Protein AF-A0A9D2P7U9-F1 (afdb_monomer_lite)

Structure (mmCIF, N/CA/C/O backbone):
data_AF-A0A9D2P7U9-F1
#
_entry.id   AF-A0A9D2P7U9-F1
#
loop_
_atom_site.group_PDB
_atom_site.id
_atom_site.type_symbol
_atom_site.label_atom_id
_atom_site.label_alt_id
_atom_site.label_comp_id
_atom_site.label_asym_id
_atom_site.label_entity_id
_atom_site.label_seq_id
_atom_site.pdbx_PDB_ins_code
_atom_site.Cartn_x
_atom_site.Cartn_y
_atom_site.Cartn_z
_atom_site.occupancy
_atom_site.B_iso_or_equiv
_atom_site.auth_seq_id
_atom_site.auth_comp_id
_atom_site.auth_asym_id
_atom_site.auth_atom_id
_atom_site.pdbx_PDB_model_num
ATOM 1 N N . MET A 1 1 ? -10.294 -8.809 7.331 1.00 88.00 1 MET A N 1
ATOM 2 C CA . MET A 1 1 ? -9.643 -7.502 7.587 1.00 88.00 1 MET A CA 1
ATOM 3 C C . MET A 1 1 ? -9.078 -7.532 9.000 1.00 88.00 1 MET A C 1
ATOM 5 O O . MET A 1 1 ? -9.588 -8.306 9.801 1.00 88.00 1 MET A O 1
ATOM 9 N N . LYS A 1 2 ? -8.002 -6.793 9.278 1.00 95.12 2 LYS A N 1
ATOM 10 C CA . LYS A 1 2 ? -7.269 -6.833 10.558 1.00 95.12 2 LYS A CA 1
ATOM 11 C C . LYS A 1 2 ? -7.435 -5.497 11.289 1.00 95.12 2 LYS A C 1
ATOM 13 O O . LYS A 1 2 ? -7.602 -4.475 10.631 1.00 95.12 2 LYS A O 1
ATOM 18 N N . ASP A 1 3 ? -7.435 -5.517 12.621 1.00 96.31 3 ASP A N 1
ATOM 19 C CA . ASP A 1 3 ? -7.558 -4.310 13.452 1.00 96.31 3 ASP A CA 1
ATOM 20 C C . ASP A 1 3 ? -6.439 -3.306 13.148 1.00 96.31 3 ASP A C 1
ATOM 22 O O . ASP A 1 3 ? -5.279 -3.693 12.986 1.00 96.31 3 ASP A O 1
ATOM 26 N N . VAL A 1 4 ? -6.794 -2.020 13.054 1.00 96.88 4 VAL A N 1
ATOM 27 C CA . VAL A 1 4 ? -5.862 -0.940 12.696 1.00 96.88 4 VAL A CA 1
ATOM 28 C C . VAL A 1 4 ? -4.706 -0.841 13.692 1.00 96.88 4 VAL A C 1
ATOM 30 O O . VAL A 1 4 ? -3.566 -0.627 13.285 1.00 96.88 4 VAL A O 1
ATOM 33 N N . ARG A 1 5 ? -4.953 -1.075 14.985 1.00 96.31 5 ARG A N 1
ATOM 34 C CA . ARG A 1 5 ? -3.910 -1.039 16.022 1.00 96.31 5 ARG A CA 1
ATOM 35 C C . ARG A 1 5 ? -2.913 -2.176 15.841 1.00 96.31 5 ARG A C 1
ATOM 37 O O . ARG A 1 5 ? -1.713 -1.958 15.964 1.00 96.31 5 ARG A O 1
ATOM 44 N N . ILE A 1 6 ? -3.404 -3.370 15.498 1.00 97.81 6 ILE A N 1
ATOM 45 C CA . ILE A 1 6 ? -2.544 -4.527 15.218 1.00 97.81 6 ILE A CA 1
ATOM 46 C C . ILE A 1 6 ? -1.725 -4.264 13.953 1.00 97.81 6 ILE A C 1
ATOM 48 O O . ILE A 1 6 ? -0.527 -4.523 13.951 1.00 97.81 6 ILE A O 1
ATOM 52 N N . TRP A 1 7 ? -2.331 -3.699 12.902 1.00 97.94 7 TRP A N 1
ATOM 53 C CA . TRP A 1 7 ? -1.586 -3.295 11.709 1.00 97.94 7 TRP A CA 1
ATOM 54 C C . TRP A 1 7 ? -0.445 -2.327 12.032 1.00 97.94 7 TRP A C 1
ATOM 56 O O . TRP A 1 7 ? 0.683 -2.568 11.612 1.00 97.94 7 TRP A O 1
ATOM 66 N N . LYS A 1 8 ? -0.729 -1.254 12.779 1.00 97.50 8 LYS A N 1
ATOM 67 C CA . LYS A 1 8 ? 0.273 -0.246 13.156 1.00 97.50 8 LYS A CA 1
ATOM 68 C C . LYS A 1 8 ? 1.411 -0.857 13.977 1.00 97.50 8 LYS A C 1
ATOM 70 O O . LYS A 1 8 ? 2.570 -0.583 13.683 1.00 97.50 8 LYS A O 1
ATOM 75 N N . GLN A 1 9 ? 1.088 -1.723 14.939 1.00 98.25 9 GLN A N 1
ATOM 76 C CA . GLN A 1 9 ? 2.088 -2.427 15.745 1.00 98.25 9 GLN A CA 1
ATOM 77 C C . GLN A 1 9 ? 2.972 -3.338 14.883 1.00 98.25 9 GLN A C 1
ATOM 79 O O . GLN A 1 9 ? 4.189 -3.231 14.922 1.00 98.25 9 GLN A O 1
ATOM 84 N N . GLU A 1 10 ? 2.377 -4.186 14.042 1.00 98.44 10 GLU A N 1
ATOM 85 C CA . GLU A 1 10 ? 3.131 -5.101 13.177 1.00 98.44 10 GLU A CA 1
ATOM 86 C C . GLU A 1 10 ? 4.008 -4.375 12.142 1.00 98.44 10 GLU A C 1
ATOM 88 O O . GLU A 1 10 ? 5.078 -4.869 11.785 1.00 98.44 10 GLU A O 1
ATOM 93 N N . LEU A 1 11 ? 3.559 -3.222 11.633 1.00 98.25 11 LEU A N 1
ATOM 94 C CA . LEU A 1 11 ? 4.360 -2.372 10.749 1.00 98.25 11 LEU A CA 1
ATOM 95 C C . LEU A 1 11 ? 5.558 -1.769 11.494 1.00 98.25 11 LEU A C 1
ATOM 97 O O . LEU A 1 11 ? 6.661 -1.782 10.953 1.00 98.25 11 LEU A O 1
ATOM 101 N N . ALA A 1 12 ? 5.356 -1.288 12.724 1.00 97.94 12 ALA A N 1
ATOM 102 C CA . ALA A 1 12 ? 6.424 -0.749 13.566 1.00 97.94 12 ALA A CA 1
ATOM 103 C C . ALA A 1 12 ? 7.444 -1.824 13.981 1.00 97.94 12 ALA A C 1
ATOM 105 O O . ALA A 1 12 ? 8.645 -1.570 13.969 1.00 97.94 12 ALA A O 1
ATOM 106 N N . ASP A 1 13 ? 6.972 -3.037 14.271 1.00 98.19 13 ASP A N 1
ATOM 107 C CA . ASP A 1 13 ? 7.804 -4.177 14.675 1.00 98.19 13 ASP A CA 1
ATOM 108 C C . ASP A 1 13 ? 8.509 -4.865 13.490 1.00 98.19 13 ASP A C 1
ATOM 110 O O . ASP A 1 13 ? 9.231 -5.845 13.673 1.00 98.19 13 ASP A O 1
ATOM 114 N N . GLY A 1 14 ? 8.289 -4.397 12.255 1.00 98.00 14 GLY A N 1
ATOM 115 C CA . GLY A 1 14 ? 8.922 -4.959 11.061 1.00 98.00 14 GLY A CA 1
ATOM 116 C C . GLY A 1 14 ? 8.400 -6.343 10.657 1.00 98.00 14 GLY A C 1
ATOM 117 O O . GLY A 1 14 ? 9.018 -7.015 9.832 1.00 98.00 14 GLY A O 1
ATOM 118 N N . VAL A 1 15 ? 7.240 -6.774 11.165 1.00 98.50 15 VAL A N 1
ATOM 119 C CA . VAL A 1 15 ? 6.634 -8.090 10.865 1.00 98.50 15 VAL A CA 1
ATOM 120 C C . VAL A 1 15 ? 6.431 -8.291 9.358 1.00 98.50 15 VAL A C 1
ATOM 122 O O . VAL A 1 15 ? 6.533 -9.407 8.847 1.00 98.50 15 VAL A O 1
ATOM 125 N N . HIS A 1 16 ? 6.181 -7.203 8.625 1.00 98.00 16 HIS A N 1
ATOM 126 C CA . HIS A 1 16 ? 5.944 -7.216 7.177 1.00 98.00 16 HIS A CA 1
ATOM 127 C C . HIS A 1 16 ? 7.184 -6.900 6.333 1.00 98.00 16 HIS A C 1
ATOM 129 O O . HIS A 1 16 ? 7.056 -6.786 5.113 1.00 98.00 16 HIS A O 1
ATOM 135 N N . ALA A 1 17 ? 8.374 -6.788 6.935 1.00 98.38 17 ALA A N 1
ATOM 136 C CA . ALA A 1 17 ? 9.595 -6.365 6.245 1.00 98.38 17 ALA A CA 1
ATOM 137 C C . ALA A 1 17 ? 9.903 -7.220 5.007 1.00 98.38 17 ALA A C 1
ATOM 139 O O . ALA A 1 17 ? 10.125 -6.683 3.930 1.00 98.38 17 ALA A O 1
ATOM 140 N N . ALA A 1 18 ? 9.809 -8.552 5.095 1.00 98.38 18 ALA A N 1
ATOM 141 C CA . ALA A 1 18 ? 10.059 -9.428 3.943 1.00 98.38 18 ALA A CA 1
ATOM 142 C C . ALA A 1 18 ? 9.083 -9.183 2.773 1.00 98.38 18 ALA A C 1
ATOM 144 O O . ALA A 1 18 ? 9.466 -9.231 1.604 1.00 98.38 18 ALA A O 1
ATOM 145 N N . ARG A 1 19 ? 7.813 -8.886 3.076 1.00 97.25 19 ARG A N 1
ATOM 146 C CA . ARG A 1 19 ? 6.801 -8.599 2.053 1.00 97.25 19 ARG A CA 1
ATOM 147 C C . ARG A 1 19 ? 7.023 -7.228 1.422 1.00 97.25 19 ARG A C 1
ATOM 149 O O . ARG A 1 19 ? 6.906 -7.103 0.208 1.00 97.25 19 ARG A O 1
ATOM 156 N N . LEU A 1 20 ? 7.352 -6.221 2.228 1.00 97.50 20 LEU A N 1
ATOM 157 C CA . LEU A 1 20 ? 7.696 -4.888 1.737 1.00 97.50 20 LEU A CA 1
ATOM 158 C C . LEU A 1 20 ? 8.971 -4.935 0.882 1.00 97.50 20 LEU A C 1
ATOM 160 O O . LEU A 1 20 ? 8.969 -4.416 -0.227 1.00 97.50 20 LEU A O 1
ATOM 164 N N . ALA A 1 21 ? 10.004 -5.651 1.320 1.00 97.38 21 ALA A N 1
ATOM 165 C CA . ALA A 1 21 ? 11.233 -5.869 0.556 1.00 97.38 21 ALA A CA 1
ATOM 166 C C . ALA A 1 21 ? 10.947 -6.457 -0.831 1.00 97.38 21 ALA A C 1
ATOM 168 O O . ALA A 1 21 ? 11.442 -5.957 -1.840 1.00 97.38 21 ALA A O 1
ATOM 169 N N . SER A 1 22 ? 10.069 -7.464 -0.897 1.00 95.75 22 SER A N 1
ATOM 170 C CA . SER A 1 22 ? 9.636 -8.053 -2.166 1.00 95.75 22 SER A CA 1
ATOM 171 C C . SER A 1 22 ? 8.857 -7.081 -3.059 1.00 95.75 22 SER A C 1
ATOM 173 O O . SER A 1 22 ? 8.945 -7.209 -4.276 1.00 95.75 22 SER A O 1
ATOM 175 N N . LEU A 1 23 ? 8.069 -6.161 -2.494 1.00 94.25 23 LEU A N 1
ATOM 176 C CA . LEU A 1 23 ? 7.283 -5.189 -3.266 1.00 94.25 23 LEU A CA 1
ATOM 177 C C . LEU A 1 23 ? 8.142 -4.043 -3.807 1.00 94.25 23 LEU A C 1
ATOM 179 O O . LEU A 1 23 ? 7.892 -3.560 -4.908 1.00 94.25 23 LEU A O 1
ATOM 183 N N . TYR A 1 24 ? 9.138 -3.608 -3.036 1.00 94.62 24 TYR A N 1
ATOM 184 C CA . TYR A 1 24 ? 9.944 -2.425 -3.347 1.00 94.62 24 TYR A CA 1
ATOM 185 C C . TYR A 1 24 ? 11.355 -2.750 -3.842 1.00 94.62 24 TYR A C 1
ATOM 187 O O . TYR A 1 24 ? 12.125 -1.827 -4.109 1.00 94.62 24 TYR A O 1
ATOM 195 N N . CYS A 1 25 ? 11.674 -4.035 -4.019 1.00 94.12 25 CYS A N 1
ATOM 196 C CA . CYS A 1 25 ? 12.961 -4.524 -4.515 1.00 94.12 25 CYS A CA 1
ATOM 197 C C . CYS A 1 25 ? 14.154 -4.000 -3.695 1.00 94.12 25 CYS A C 1
ATOM 199 O O . CYS A 1 25 ? 15.159 -3.568 -4.259 1.00 94.12 25 CYS A O 1
ATOM 201 N N . CYS A 1 26 ? 14.034 -4.027 -2.368 1.00 95.38 26 CYS A N 1
ATOM 202 C CA . CYS A 1 26 ? 15.076 -3.616 -1.423 1.00 95.38 26 CYS A CA 1
ATOM 203 C C . CYS A 1 26 ? 15.350 -4.710 -0.382 1.00 95.38 26 CYS A C 1
ATOM 205 O O . CYS A 1 26 ? 14.666 -5.735 -0.356 1.00 95.38 26 CYS A O 1
ATOM 207 N N . ALA A 1 27 ? 16.364 -4.515 0.463 1.00 97.69 27 ALA A N 1
ATOM 208 C CA . ALA A 1 27 ? 16.620 -5.420 1.575 1.00 97.69 27 ALA A CA 1
ATOM 209 C C . ALA A 1 27 ? 15.565 -5.221 2.690 1.00 97.69 27 ALA A C 1
ATOM 211 O O . ALA A 1 27 ? 15.061 -4.107 2.852 1.00 97.69 27 ALA A O 1
ATOM 212 N N . PRO A 1 28 ? 15.194 -6.262 3.464 1.00 97.94 28 PRO A N 1
ATOM 213 C CA . PRO A 1 28 ? 14.230 -6.139 4.565 1.00 97.94 28 PRO A CA 1
ATOM 214 C C . PRO A 1 28 ? 14.543 -5.019 5.567 1.00 97.94 28 PRO A C 1
ATOM 216 O O . PRO A 1 28 ? 13.628 -4.329 6.016 1.00 97.94 28 PRO A O 1
ATOM 219 N N . GLU A 1 29 ? 15.817 -4.800 5.880 1.00 97.25 29 GLU A N 1
ATOM 220 C CA . GLU A 1 29 ? 16.311 -3.734 6.758 1.00 97.25 29 GLU A CA 1
ATOM 221 C C . GLU A 1 29 ? 16.036 -2.316 6.229 1.00 97.25 29 GLU A C 1
ATOM 223 O O . GLU A 1 29 ? 15.907 -1.382 7.018 1.00 97.25 29 GLU A O 1
ATOM 228 N N . ASP A 1 30 ? 15.847 -2.163 4.917 1.00 97.44 30 ASP A N 1
ATOM 229 C CA . ASP A 1 30 ? 15.594 -0.878 4.262 1.00 97.44 30 ASP A CA 1
ATOM 230 C C . ASP A 1 30 ? 14.095 -0.549 4.151 1.00 97.44 30 ASP A C 1
ATOM 232 O O . ASP A 1 30 ? 13.724 0.443 3.526 1.00 97.44 30 ASP A O 1
ATOM 236 N N . THR A 1 31 ? 13.206 -1.371 4.724 1.00 97.94 31 THR A N 1
ATOM 237 C CA . THR A 1 31 ? 11.745 -1.252 4.520 1.00 97.94 31 THR A CA 1
ATOM 238 C C . THR A 1 31 ? 11.031 -0.295 5.473 1.00 97.94 31 THR A C 1
ATOM 240 O O . THR A 1 31 ? 9.820 -0.082 5.346 1.00 97.94 31 THR A O 1
ATOM 243 N N . ALA A 1 32 ? 11.755 0.316 6.415 1.00 98.12 32 ALA A N 1
ATOM 244 C CA . ALA A 1 32 ? 11.181 1.250 7.384 1.00 98.12 32 ALA A CA 1
ATOM 245 C C . ALA A 1 32 ? 10.441 2.445 6.733 1.00 98.12 32 ALA A C 1
ATOM 247 O O . ALA A 1 32 ? 9.321 2.742 7.162 1.00 98.12 32 ALA A O 1
ATOM 248 N N . PRO A 1 33 ? 10.962 3.100 5.671 1.00 97.38 33 PRO A N 1
ATOM 249 C CA . PRO A 1 33 ? 10.237 4.174 4.986 1.00 97.38 33 PRO A CA 1
ATOM 250 C C . PRO A 1 33 ? 8.916 3.702 4.373 1.00 97.38 33 PRO A C 1
ATOM 252 O O . PRO A 1 33 ? 7.919 4.420 4.399 1.00 97.38 33 PRO A O 1
ATOM 255 N N . GLN A 1 34 ? 8.879 2.484 3.835 1.00 97.56 34 GLN A N 1
ATOM 256 C CA . GLN A 1 34 ? 7.680 1.907 3.244 1.00 97.56 34 GLN A CA 1
ATOM 257 C C . GLN A 1 34 ? 6.667 1.589 4.336 1.00 97.56 34 GLN A C 1
ATOM 259 O O . GLN A 1 34 ? 5.527 2.023 4.224 1.00 97.56 34 GLN A O 1
ATOM 264 N N . ALA A 1 35 ? 7.077 0.934 5.426 1.00 98.38 35 ALA A N 1
ATOM 265 C CA . ALA A 1 35 ? 6.199 0.671 6.565 1.00 98.38 35 ALA A CA 1
ATOM 266 C C . ALA A 1 35 ? 5.543 1.960 7.098 1.00 98.38 35 ALA A C 1
ATOM 268 O O . ALA A 1 35 ? 4.335 1.973 7.348 1.00 98.38 35 ALA A O 1
ATOM 269 N N . ALA A 1 36 ? 6.299 3.063 7.167 1.00 98.31 36 ALA A N 1
ATOM 270 C CA . ALA A 1 36 ? 5.781 4.372 7.562 1.00 98.31 36 ALA A CA 1
ATOM 271 C C . ALA A 1 36 ? 4.691 4.904 6.611 1.00 98.31 36 ALA A C 1
ATOM 273 O O . ALA A 1 36 ? 3.700 5.461 7.077 1.00 98.31 36 ALA A O 1
ATOM 274 N N . ARG A 1 37 ? 4.807 4.678 5.294 1.00 97.75 37 ARG A N 1
ATOM 275 C CA . ARG A 1 37 ? 3.768 5.059 4.315 1.00 97.75 37 ARG A CA 1
ATOM 276 C C . ARG A 1 37 ? 2.460 4.290 4.524 1.00 97.75 37 ARG A C 1
ATOM 278 O O . ARG A 1 37 ? 1.386 4.878 4.453 1.00 97.75 37 ARG A O 1
ATOM 285 N N . TYR A 1 38 ? 2.529 2.988 4.813 1.00 98.12 38 TYR A N 1
ATOM 286 C CA . TYR A 1 38 ? 1.328 2.193 5.116 1.00 98.12 38 TYR A CA 1
AT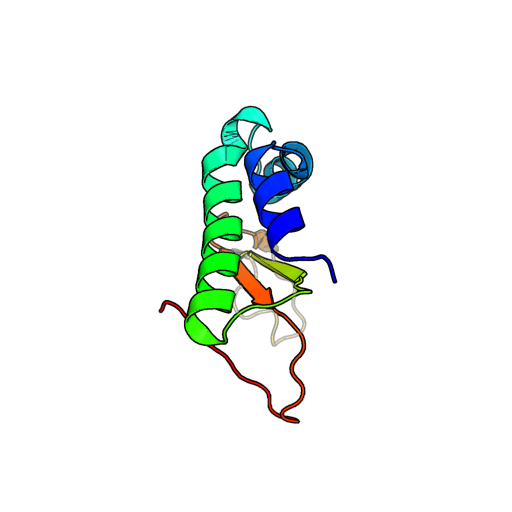OM 287 C C . TYR A 1 38 ? 0.707 2.578 6.464 1.00 98.12 38 TYR A C 1
ATOM 289 O O . TYR A 1 38 ? -0.518 2.596 6.585 1.00 98.12 38 TYR A O 1
ATOM 297 N N . ALA A 1 39 ? 1.529 2.910 7.465 1.00 98.25 39 ALA A N 1
ATOM 298 C CA . ALA A 1 39 ? 1.046 3.429 8.742 1.00 98.25 39 ALA A CA 1
ATOM 299 C C . ALA A 1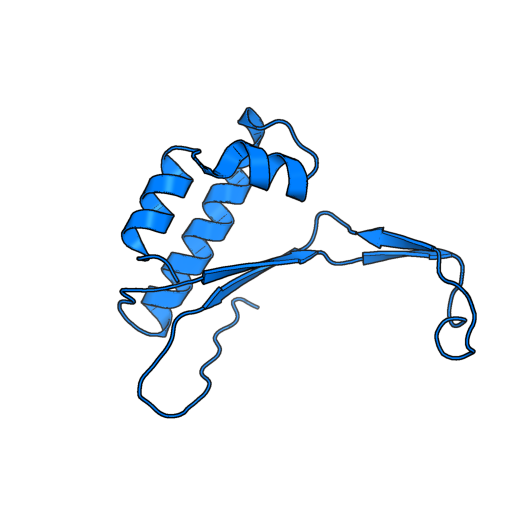 39 ? 0.329 4.777 8.561 1.00 98.25 39 ALA A C 1
ATOM 301 O O . ALA A 1 39 ? -0.789 4.932 9.048 1.00 98.25 39 ALA A O 1
ATOM 302 N N . ALA A 1 40 ? 0.901 5.687 7.766 1.00 97.75 40 ALA A N 1
ATOM 303 C CA . ALA A 1 40 ? 0.280 6.965 7.427 1.00 97.75 40 ALA A CA 1
ATOM 304 C C . ALA A 1 40 ? -1.069 6.788 6.707 1.00 97.75 40 ALA A C 1
ATOM 306 O O . ALA A 1 40 ? -2.029 7.478 7.033 1.00 97.75 40 ALA A O 1
ATOM 307 N N . ALA A 1 41 ? -1.200 5.806 5.806 1.00 97.94 41 ALA A N 1
ATOM 308 C CA . ALA A 1 41 ? -2.487 5.500 5.174 1.00 97.94 41 ALA A CA 1
ATOM 309 C C . ALA A 1 41 ? -3.558 5.052 6.194 1.00 97.94 41 ALA A C 1
ATOM 311 O O . ALA A 1 41 ? -4.733 5.399 6.059 1.00 97.94 41 ALA A O 1
ATOM 312 N N . LEU A 1 42 ? -3.170 4.300 7.232 1.00 98.19 42 LEU A N 1
ATOM 313 C CA . LEU A 1 42 ? -4.070 3.927 8.332 1.00 98.19 42 LEU A CA 1
ATOM 314 C C . LEU A 1 42 ? -4.432 5.134 9.208 1.00 98.19 42 LEU A C 1
ATOM 316 O O . LEU A 1 42 ? -5.584 5.250 9.622 1.00 98.19 42 LEU A O 1
ATOM 320 N N . ASP A 1 43 ? -3.479 6.031 9.469 1.00 97.31 43 ASP A N 1
ATOM 321 C CA . ASP A 1 43 ? -3.739 7.297 10.165 1.00 97.31 43 ASP A CA 1
ATOM 322 C C . ASP A 1 43 ? -4.723 8.168 9.375 1.00 97.31 43 ASP A C 1
ATOM 324 O O . ASP A 1 43 ? -5.684 8.683 9.945 1.00 97.31 43 ASP A O 1
ATOM 328 N N . GLY A 1 44 ? -4.545 8.269 8.055 1.00 97.31 44 GLY A N 1
ATOM 329 C CA . GLY A 1 44 ? -5.448 8.983 7.155 1.00 97.31 44 GLY A CA 1
ATOM 330 C C . GLY A 1 44 ? -6.866 8.404 7.149 1.00 97.31 44 GLY A C 1
ATOM 331 O O . GLY A 1 44 ? -7.836 9.163 7.203 1.00 97.31 44 GLY A O 1
ATOM 332 N N . LEU A 1 45 ? -7.006 7.071 7.160 1.00 97.69 45 LEU A N 1
ATOM 333 C CA . LEU A 1 45 ? -8.306 6.400 7.290 1.00 97.69 45 LEU A CA 1
ATOM 334 C C . LEU A 1 45 ? -9.021 6.826 8.581 1.00 97.69 45 LEU A C 1
ATOM 336 O O . LEU A 1 45 ? -10.193 7.210 8.540 1.00 97.69 45 LEU A O 1
ATOM 340 N N . GLU A 1 46 ? -8.326 6.771 9.719 1.00 96.62 46 GLU A N 1
ATOM 341 C CA . GLU A 1 46 ? -8.914 7.124 11.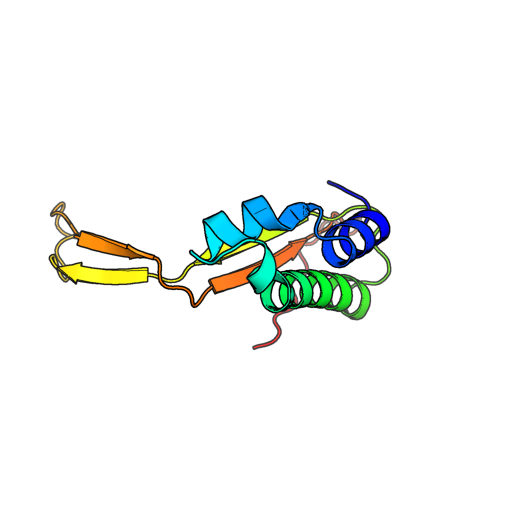013 1.00 96.62 46 GLU A CA 1
ATOM 342 C C . GLU A 1 46 ? -9.204 8.625 11.138 1.00 96.62 46 GLU A C 1
ATOM 344 O O . GLU A 1 46 ? -10.244 9.006 11.677 1.00 96.62 46 GLU A O 1
ATOM 349 N N . ALA A 1 47 ? -8.337 9.478 10.591 1.00 96.88 47 ALA A N 1
ATOM 350 C CA . ALA A 1 47 ? -8.526 10.924 10.583 1.00 96.88 47 ALA A CA 1
ATOM 351 C C . ALA A 1 47 ? -9.728 11.354 9.725 1.00 96.88 47 ALA A C 1
ATOM 353 O O . ALA A 1 47 ? -10.509 12.210 10.141 1.00 96.88 47 ALA A O 1
ATOM 354 N N . ALA A 1 48 ? -9.906 10.758 8.542 1.00 97.06 48 ALA A N 1
ATOM 355 C CA . ALA A 1 48 ? -10.975 11.130 7.615 1.00 97.06 48 ALA A CA 1
ATOM 356 C C . ALA A 1 48 ? -12.343 10.544 7.999 1.00 97.06 48 ALA A C 1
ATOM 358 O O . ALA A 1 48 ? -13.389 11.158 7.757 1.00 97.06 48 ALA A O 1
ATOM 359 N N . PHE A 1 49 ? -12.360 9.336 8.568 1.00 96.19 49 PHE A N 1
ATOM 360 C CA . PHE A 1 49 ? -13.591 8.557 8.722 1.00 96.19 49 PHE A CA 1
ATOM 361 C C . PHE A 1 49 ? -13.888 8.115 10.157 1.00 96.19 49 PHE A C 1
ATOM 363 O O . PHE A 1 49 ? -14.941 7.517 10.386 1.00 96.19 49 PHE A O 1
ATOM 370 N N . GLY A 1 50 ? -13.025 8.455 11.115 1.00 95.06 50 GLY A N 1
ATOM 371 C CA . GLY A 1 50 ? -13.125 8.039 12.509 1.00 95.06 50 GLY A CA 1
ATOM 372 C C . GLY A 1 50 ? -12.485 6.668 12.768 1.00 95.06 50 GLY A C 1
ATOM 373 O O . GLY A 1 50 ? -11.968 6.035 11.848 1.00 95.06 50 GLY A O 1
ATOM 374 N N . PRO A 1 51 ? -12.506 6.178 14.018 1.00 94.06 51 PRO A N 1
ATOM 375 C CA . PRO A 1 51 ? -11.854 4.922 14.394 1.00 94.06 51 PRO A CA 1
ATOM 376 C C . PRO A 1 51 ? -12.367 3.710 13.601 1.00 94.06 51 PRO A C 1
ATOM 378 O O . PRO A 1 51 ? -13.574 3.557 13.414 1.00 94.06 51 PRO A O 1
ATOM 381 N N . HIS A 1 52 ? -11.462 2.811 13.194 1.00 93.00 52 HIS A N 1
ATOM 382 C CA . HIS A 1 52 ? -11.805 1.572 12.483 1.00 93.00 52 HIS A CA 1
ATOM 383 C C . HIS A 1 52 ? -11.223 0.345 13.197 1.00 93.00 52 HIS A C 1
ATOM 385 O O . HIS A 1 52 ? -10.013 0.190 13.326 1.00 93.00 52 HIS A O 1
ATOM 391 N N . SER A 1 53 ? -12.081 -0.591 13.609 1.00 90.69 53 SER A N 1
ATOM 392 C CA . SER A 1 53 ? -11.652 -1.859 14.226 1.00 90.69 53 SER A CA 1
ATOM 393 C C . SER A 1 53 ? -11.201 -2.914 13.211 1.00 90.69 53 SER A C 1
ATOM 395 O O . SER A 1 53 ? -10.746 -3.989 13.595 1.00 90.69 53 SER A O 1
ATOM 397 N N . ALA A 1 54 ? -11.327 -2.636 11.911 1.00 95.19 54 ALA A N 1
ATOM 398 C CA . ALA A 1 54 ? -10.889 -3.525 10.848 1.00 95.19 54 ALA A CA 1
ATOM 399 C C . ALA A 1 54 ? -10.555 -2.740 9.573 1.00 95.19 54 ALA A C 1
ATOM 401 O O . ALA A 1 54 ? -11.400 -2.023 9.040 1.00 95.19 54 ALA A O 1
ATOM 402 N N . ALA A 1 55 ? -9.345 -2.940 9.056 1.00 97.62 55 ALA A N 1
ATOM 403 C CA . ALA A 1 55 ? -8.883 -2.399 7.787 1.00 97.62 55 ALA A CA 1
ATOM 404 C C . ALA A 1 55 ? -8.086 -3.439 6.978 1.00 97.62 55 ALA A C 1
ATOM 406 O O . ALA A 1 55 ? -7.594 -4.457 7.493 1.00 97.62 55 ALA A O 1
ATOM 407 N N . ALA A 1 56 ? -7.965 -3.185 5.683 1.00 98.00 56 ALA A N 1
ATOM 408 C CA . ALA A 1 56 ? -7.044 -3.844 4.773 1.00 98.00 56 ALA A CA 1
ATOM 409 C C . ALA A 1 56 ? -6.150 -2.797 4.103 1.00 98.00 56 ALA A C 1
ATOM 411 O O . ALA A 1 56 ? -6.598 -1.689 3.814 1.00 98.00 56 ALA A O 1
ATOM 412 N N . LEU A 1 57 ? -4.897 -3.177 3.873 1.00 97.88 57 LEU A N 1
ATOM 413 C CA . LEU A 1 57 ? -3.894 -2.378 3.183 1.00 97.88 57 LEU A CA 1
ATOM 414 C C . LEU A 1 57 ? -3.718 -2.892 1.754 1.00 97.88 57 LEU A C 1
ATOM 416 O O . LEU A 1 57 ? -3.660 -4.104 1.530 1.00 97.88 57 LEU A O 1
ATOM 420 N N . PHE A 1 58 ? -3.592 -1.969 0.811 1.00 96.94 58 PHE A N 1
ATOM 421 C CA . PHE A 1 58 ? -3.409 -2.241 -0.609 1.00 96.94 58 PHE A CA 1
ATOM 422 C C . PHE A 1 58 ? -2.264 -1.393 -1.152 1.00 96.94 58 PHE A C 1
ATOM 424 O O . PHE A 1 58 ? -2.050 -0.276 -0.687 1.00 96.94 58 PHE A O 1
ATOM 431 N N . SER A 1 59 ? -1.564 -1.915 -2.156 1.00 95.25 59 SER A N 1
ATOM 432 C CA . SER A 1 59 ? -0.650 -1.144 -2.997 1.00 95.25 59 SER A CA 1
ATOM 433 C C . SER A 1 59 ? -0.812 -1.570 -4.450 1.00 95.25 59 SER A C 1
ATOM 435 O O . SER A 1 59 ? -1.063 -2.746 -4.732 1.00 95.25 59 SER A O 1
ATOM 437 N N . ALA A 1 60 ? -0.703 -0.604 -5.354 1.00 95.56 60 ALA A N 1
ATOM 438 C CA . ALA A 1 60 ? -0.675 -0.813 -6.791 1.00 95.56 60 ALA A CA 1
ATOM 439 C C . ALA A 1 60 ? 0.455 0.037 -7.396 1.00 95.56 60 ALA A C 1
ATOM 441 O O . ALA A 1 60 ? 0.385 1.269 -7.319 1.00 95.56 60 ALA A O 1
ATOM 442 N N . PRO A 1 61 ? 1.498 -0.576 -7.986 1.00 95.50 61 PRO A N 1
ATOM 443 C CA . PRO A 1 61 ? 2.570 0.177 -8.615 1.00 95.50 61 PRO A CA 1
ATOM 444 C C . PRO A 1 61 ? 2.087 0.821 -9.914 1.00 95.50 61 PRO A C 1
ATOM 446 O O . PRO A 1 61 ? 1.259 0.271 -10.645 1.00 95.50 61 PRO A O 1
ATOM 449 N N . GLY A 1 62 ? 2.668 1.971 -10.237 1.00 95.06 62 GLY A N 1
ATOM 450 C CA . GLY A 1 62 ? 2.662 2.479 -11.597 1.00 95.06 62 GLY A CA 1
ATOM 451 C C . GLY A 1 62 ? 3.444 1.552 -12.528 1.00 95.06 62 GLY A C 1
ATOM 452 O O . GLY A 1 62 ? 4.102 0.593 -12.112 1.00 95.06 62 GLY A O 1
ATOM 453 N N . ARG A 1 63 ? 3.422 1.868 -13.820 1.00 96.06 63 ARG A N 1
ATOM 454 C CA . ARG A 1 63 ? 4.167 1.126 -14.840 1.00 96.06 63 ARG A CA 1
ATOM 455 C C . ARG A 1 63 ? 4.898 2.065 -15.778 1.00 96.06 63 ARG A C 1
ATOM 457 O O . ARG A 1 63 ? 4.427 3.166 -16.050 1.00 96.06 63 ARG A O 1
ATOM 464 N N . THR A 1 64 ? 5.998 1.577 -16.331 1.00 95.19 64 THR A N 1
ATOM 465 C CA . THR A 1 64 ? 6.628 2.146 -17.519 1.00 95.19 64 THR A CA 1
ATOM 466 C C . THR A 1 64 ? 6.486 1.177 -18.683 1.00 95.19 64 THR A C 1
ATOM 468 O O . THR A 1 64 ? 6.493 -0.042 -18.495 1.00 95.19 64 THR A O 1
ATOM 471 N N . GLU A 1 65 ? 6.328 1.719 -19.883 1.00 96.25 65 GLU A N 1
ATOM 472 C CA . GLU A 1 65 ? 6.319 0.931 -21.106 1.00 96.25 65 GLU A CA 1
ATOM 473 C C . GLU A 1 65 ? 7.687 1.012 -21.780 1.00 96.25 65 GLU A C 1
ATOM 475 O O . GLU A 1 65 ? 8.198 2.098 -22.039 1.00 96.25 65 GLU A O 1
ATOM 480 N N . ILE A 1 66 ? 8.283 -0.148 -22.037 1.00 96.50 66 ILE A N 1
ATOM 481 C CA . ILE A 1 66 ? 9.608 -0.283 -22.647 1.00 96.50 66 ILE A CA 1
ATOM 482 C C . ILE A 1 66 ? 9.471 -0.425 -24.169 1.00 96.50 66 ILE A C 1
ATOM 484 O O . ILE A 1 66 ? 10.329 0.040 -24.917 1.00 96.50 66 ILE A O 1
ATOM 488 N N . GLY A 1 67 ? 8.386 -1.047 -24.642 1.00 96.75 67 GLY A N 1
ATOM 489 C CA . GLY A 1 67 ? 8.085 -1.169 -26.065 1.00 96.75 67 GLY A CA 1
ATOM 490 C C . GLY A 1 67 ? 6.698 -1.745 -26.342 1.00 96.75 67 GLY A C 1
ATOM 491 O O . GLY A 1 67 ? 6.071 -2.336 -25.462 1.00 96.75 67 GLY A O 1
ATOM 492 N N . GLY A 1 68 ? 6.2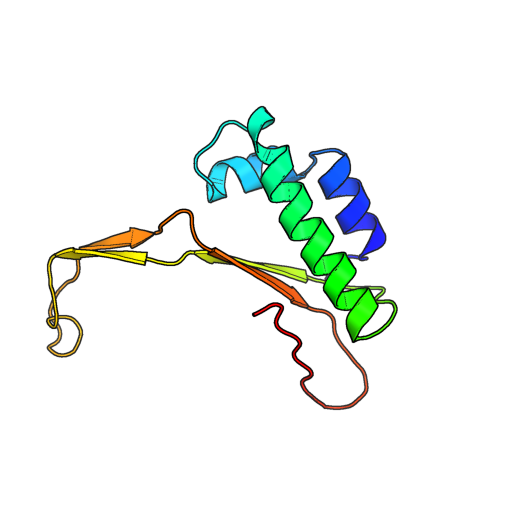54 -1.615 -27.596 1.00 94.06 68 GLY A N 1
ATOM 493 C CA . GLY A 1 68 ? 4.898 -1.993 -28.011 1.00 94.06 68 GLY A CA 1
ATOM 494 C C . GLY A 1 68 ? 3.883 -0.845 -27.961 1.00 94.06 68 GLY A C 1
ATOM 495 O O . GLY A 1 68 ? 2.690 -1.107 -27.801 1.00 94.06 68 GLY A O 1
ATOM 496 N N . ASN A 1 69 ? 4.338 0.400 -28.140 1.00 94.50 69 ASN A N 1
ATOM 497 C CA . ASN A 1 69 ? 3.493 1.585 -27.977 1.00 94.50 69 ASN A CA 1
ATOM 498 C C . ASN A 1 69 ? 2.297 1.601 -28.928 1.00 94.50 69 ASN A C 1
ATOM 500 O O . ASN A 1 69 ? 2.438 1.330 -30.121 1.00 94.50 69 ASN A O 1
ATOM 504 N N . HIS A 1 70 ? 1.127 1.929 -28.376 1.00 94.69 70 HIS A N 1
ATOM 505 C CA . HIS A 1 70 ? -0.183 1.913 -29.039 1.00 94.69 70 HIS A CA 1
ATOM 506 C C . HIS A 1 70 ? -0.600 0.566 -29.661 1.00 94.69 70 HIS A C 1
ATOM 508 O O . HIS A 1 70 ? -1.553 0.525 -30.442 1.00 94.69 70 HIS A O 1
ATOM 514 N N . THR A 1 71 ? 0.082 -0.540 -29.347 1.00 96.00 71 THR A N 1
ATOM 515 C CA . THR A 1 71 ? -0.250 -1.850 -29.934 1.00 96.00 71 THR A CA 1
ATOM 516 C C . THR A 1 71 ? -1.283 -2.633 -29.126 1.00 96.00 71 THR A C 1
ATOM 518 O O . THR A 1 71 ? -1.970 -3.487 -29.683 1.00 96.00 71 THR A O 1
ATOM 521 N N . ASP A 1 72 ? -1.449 -2.338 -27.838 1.00 94.31 72 ASP A N 1
ATOM 522 C CA . ASP A 1 72 ? -2.407 -2.984 -26.932 1.00 94.31 72 ASP A CA 1
ATOM 523 C C . ASP A 1 72 ? -3.855 -2.885 -27.434 1.00 94.31 72 ASP A C 1
ATOM 525 O O . ASP A 1 72 ? -4.568 -3.888 -27.497 1.00 94.31 72 ASP A O 1
ATOM 529 N N . HIS A 1 73 ? -4.257 -1.707 -27.912 1.00 94.12 73 HIS A N 1
ATOM 530 C CA . HIS A 1 73 ? -5.580 -1.473 -28.498 1.00 94.12 73 HIS A CA 1
ATOM 531 C C . HIS A 1 73 ? -5.779 -2.120 -29.882 1.00 94.12 73 HIS A C 1
ATOM 533 O O . HIS A 1 73 ? -6.878 -2.074 -30.434 1.00 94.12 73 HIS A O 1
ATOM 539 N N . GLN A 1 74 ? -4.732 -2.728 -30.445 1.00 95.56 74 GLN A N 1
ATOM 540 C CA . GLN A 1 74 ? -4.735 -3.405 -31.745 1.00 95.56 74 GLN A CA 1
ATOM 541 C C . GLN A 1 74 ? -4.461 -4.915 -31.623 1.00 95.56 74 GLN A C 1
ATOM 543 O O . GLN A 1 74 ? -4.095 -5.556 -32.606 1.00 95.56 74 GLN A O 1
ATOM 548 N N . HIS A 1 75 ? -4.628 -5.492 -30.425 1.00 94.88 75 HIS A N 1
ATOM 549 C CA . HIS A 1 75 ? -4.287 -6.890 -30.111 1.00 94.88 75 HIS A CA 1
ATOM 550 C C . HIS A 1 75 ? -2.793 -7.234 -30.288 1.00 94.88 75 HIS A C 1
ATOM 552 O O . HIS A 1 75 ? -2.430 -8.393 -30.501 1.00 94.88 75 HIS A O 1
ATOM 558 N N . GLY A 1 76 ? -1.918 -6.231 -30.212 1.00 95.50 76 GLY A N 1
ATOM 559 C CA . GLY A 1 76 ? -0.470 -6.398 -30.183 1.00 95.50 76 GLY A CA 1
ATOM 560 C C . GLY A 1 76 ? 0.051 -6.873 -28.825 1.00 95.50 76 GLY A C 1
ATOM 561 O O . GLY A 1 76 ? -0.690 -7.377 -27.981 1.00 95.50 76 GLY A O 1
ATOM 562 N N . ARG A 1 77 ? 1.364 -6.744 -28.613 1.00 96.56 77 ARG A N 1
ATOM 563 C CA . ARG A 1 77 ? 2.037 -7.135 -27.365 1.00 96.56 77 ARG A CA 1
ATOM 564 C C . ARG A 1 77 ? 2.857 -5.969 -26.837 1.00 96.56 77 ARG A C 1
ATOM 566 O O . ARG A 1 77 ? 3.581 -5.333 -27.597 1.00 96.56 77 ARG A O 1
ATOM 573 N N . VAL A 1 78 ? 2.789 -5.769 -25.527 1.00 96.94 78 VAL A N 1
ATOM 574 C CA . VAL A 1 78 ? 3.506 -4.711 -24.812 1.00 96.94 78 VAL A CA 1
ATOM 575 C C . VAL A 1 78 ? 4.559 -5.329 -23.901 1.00 96.94 78 VAL A C 1
ATOM 577 O O . VAL A 1 78 ? 4.312 -6.348 -23.254 1.00 96.94 78 VAL A O 1
ATOM 580 N N . LEU A 1 79 ? 5.724 -4.691 -23.830 1.00 97.00 79 LEU A N 1
ATOM 581 C CA . LEU A 1 79 ? 6.719 -4.933 -22.794 1.00 97.00 79 LEU A CA 1
ATOM 582 C C . LEU A 1 79 ? 6.650 -3.779 -21.793 1.00 97.00 79 LEU A C 1
ATOM 584 O O . LEU A 1 79 ? 7.045 -2.658 -22.106 1.00 97.00 79 LEU A O 1
ATOM 588 N N . ALA A 1 80 ? 6.158 -4.055 -20.589 1.00 95.88 80 ALA A N 1
ATOM 589 C CA . ALA A 1 80 ? 6.046 -3.079 -19.512 1.00 95.88 80 ALA A CA 1
ATOM 590 C C . ALA A 1 80 ? 6.661 -3.621 -18.219 1.00 95.88 80 ALA A C 1
ATOM 592 O O . ALA A 1 80 ? 6.708 -4.831 -18.000 1.00 95.88 80 ALA A O 1
ATOM 593 N N . GLY A 1 81 ? 7.118 -2.710 -17.363 1.00 93.62 81 GLY A N 1
ATOM 594 C CA . GLY A 1 81 ? 7.625 -3.015 -16.029 1.00 93.62 81 GLY A CA 1
ATOM 595 C C . GLY A 1 81 ? 6.949 -2.140 -14.982 1.00 93.62 81 GLY A C 1
ATOM 596 O O . GLY A 1 81 ? 6.640 -0.977 -15.251 1.00 93.62 81 GLY A O 1
ATOM 597 N N . SER A 1 82 ? 6.713 -2.685 -13.791 1.00 93.12 82 SER A N 1
ATOM 598 C CA . SER A 1 82 ? 6.293 -1.887 -12.639 1.00 93.12 82 SER A CA 1
ATOM 599 C C . SER A 1 82 ? 7.403 -0.923 -12.232 1.00 93.12 82 SER A C 1
ATOM 601 O O . SER A 1 82 ? 8.581 -1.276 -12.280 1.00 93.12 82 SER A O 1
ATOM 603 N N . VAL A 1 83 ? 7.028 0.274 -11.794 1.00 92.88 83 VAL A N 1
ATOM 604 C CA . VAL A 1 83 ? 7.958 1.236 -11.191 1.00 92.88 83 VAL A CA 1
ATOM 605 C C . VAL A 1 83 ? 7.715 1.334 -9.689 1.00 92.88 83 VAL A C 1
ATOM 607 O O . VAL A 1 83 ? 6.635 1.007 -9.206 1.00 92.88 83 VAL A O 1
ATOM 610 N N . ASN A 1 84 ? 8.710 1.817 -8.945 1.00 88.75 84 ASN A N 1
ATOM 611 C CA . ASN A 1 84 ? 8.624 1.965 -7.489 1.00 88.75 84 ASN A CA 1
ATOM 612 C C . ASN A 1 84 ? 7.639 3.061 -7.034 1.00 88.75 84 ASN A C 1
ATOM 614 O O . ASN A 1 84 ? 7.331 3.137 -5.848 1.00 88.75 84 ASN A O 1
ATOM 618 N N . ILE A 1 85 ? 7.164 3.911 -7.954 1.00 89.75 85 ILE A N 1
ATOM 619 C CA . ILE A 1 85 ? 6.097 4.882 -7.687 1.00 89.75 85 ILE A CA 1
ATOM 620 C C . ILE A 1 85 ? 4.772 4.119 -7.667 1.00 89.75 85 ILE A C 1
ATOM 622 O O . ILE A 1 85 ? 4.359 3.579 -8.692 1.00 89.75 85 ILE A O 1
ATOM 626 N N . ASP A 1 86 ? 4.114 4.075 -6.514 1.00 93.69 86 ASP A N 1
ATOM 627 C CA . ASP A 1 86 ? 2.886 3.319 -6.278 1.00 93.69 86 ASP A CA 1
ATOM 628 C C . ASP A 1 86 ? 1.799 4.150 -5.584 1.00 93.69 86 ASP A C 1
ATOM 630 O O . ASP A 1 86 ? 2.064 5.185 -4.972 1.00 93.69 86 ASP A O 1
ATOM 634 N N . MET A 1 87 ? 0.563 3.658 -5.670 1.00 94.75 87 MET A N 1
ATOM 635 C CA . MET A 1 87 ? -0.569 4.121 -4.870 1.00 94.75 87 MET A CA 1
ATOM 636 C C . MET A 1 87 ? -0.795 3.142 -3.719 1.00 94.75 87 MET A C 1
ATOM 638 O O . MET A 1 87 ? -0.881 1.938 -3.953 1.00 94.75 87 MET A O 1
ATOM 642 N N . ILE A 1 88 ? -0.926 3.653 -2.493 1.00 96.69 88 ILE A N 1
ATOM 643 C CA . ILE A 1 88 ? -1.221 2.871 -1.284 1.00 96.69 88 ILE A CA 1
ATOM 644 C C . ILE A 1 88 ? -2.610 3.261 -0.778 1.00 96.69 88 ILE A C 1
ATOM 646 O O . ILE A 1 88 ? -2.972 4.434 -0.814 1.00 96.69 88 ILE A O 1
ATOM 650 N N . ALA A 1 89 ? -3.384 2.293 -0.285 1.00 97.75 89 ALA A N 1
ATOM 651 C CA . ALA A 1 89 ? -4.684 2.554 0.326 1.00 97.75 89 ALA A CA 1
ATOM 652 C C . ALA A 1 89 ? -4.893 1.740 1.606 1.00 97.75 89 ALA A C 1
ATOM 654 O O . ALA A 1 89 ? -4.558 0.556 1.665 1.00 97.75 89 ALA A O 1
ATOM 655 N N . ALA A 1 90 ? -5.524 2.364 2.599 1.00 98.06 90 ALA A N 1
ATOM 656 C CA . ALA A 1 90 ? -6.155 1.687 3.722 1.00 98.06 90 ALA A CA 1
ATOM 657 C C . ALA A 1 90 ? -7.676 1.748 3.540 1.00 98.06 90 ALA A C 1
ATOM 659 O O . ALA A 1 90 ? -8.232 2.821 3.316 1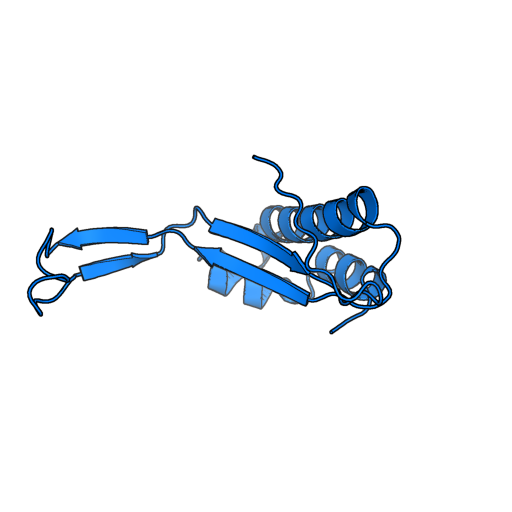.00 98.06 90 ALA A O 1
ATOM 660 N N . ALA A 1 91 ? -8.358 0.607 3.629 1.00 97.69 91 ALA A N 1
ATOM 661 C CA . ALA A 1 91 ? -9.809 0.539 3.476 1.00 97.69 91 ALA A CA 1
ATOM 662 C C . ALA A 1 91 ? -10.447 -0.287 4.594 1.00 97.69 91 ALA A C 1
ATOM 664 O O . ALA A 1 91 ? -9.978 -1.382 4.911 1.00 97.69 91 ALA A O 1
ATOM 665 N N . GLY A 1 92 ? -11.539 0.226 5.158 1.00 96.75 92 GLY A N 1
ATOM 666 C CA . GLY A 1 92 ? -12.355 -0.444 6.169 1.00 96.75 92 GLY A CA 1
ATOM 667 C C . GLY A 1 92 ? -13.842 -0.439 5.791 1.00 96.75 92 GLY A C 1
ATOM 668 O O . GLY A 1 92 ? -14.271 0.386 4.981 1.00 96.75 92 GLY A O 1
ATOM 669 N N . PRO A 1 93 ? -14.644 -1.368 6.339 1.00 95.06 93 PRO A N 1
ATOM 670 C CA . PRO A 1 93 ? -16.079 -1.406 6.102 1.00 95.06 93 PRO A CA 1
ATOM 671 C C . PRO A 1 93 ? -16.787 -0.291 6.887 1.00 95.06 93 PRO A C 1
ATOM 673 O O . PRO A 1 93 ? -16.344 0.092 7.967 1.00 95.06 93 PRO A O 1
ATOM 676 N N . ASN A 1 94 ? -17.927 0.183 6.378 1.00 93.31 94 ASN A N 1
ATOM 677 C CA . ASN A 1 94 ? -18.815 1.107 7.088 1.00 93.31 94 ASN A CA 1
ATOM 678 C C . ASN A 1 94 ? -20.281 0.639 7.005 1.00 93.31 94 ASN A C 1
ATOM 680 O O . ASN A 1 94 ? -20.624 -0.207 6.181 1.00 93.31 94 ASN A O 1
ATOM 684 N N . SER A 1 95 ? -21.146 1.190 7.858 1.00 94.31 95 SER A N 1
ATOM 685 C CA . SER A 1 95 ? -22.572 0.837 7.949 1.00 94.31 95 SER A CA 1
ATOM 686 C C . SER A 1 95 ? -23.512 1.817 7.234 1.00 94.31 95 SER A C 1
ATOM 688 O O . SER A 1 95 ? -24.726 1.722 7.387 1.00 94.31 95 SER A O 1
ATOM 690 N N . LEU A 1 96 ? -22.978 2.764 6.456 1.00 94.94 96 LEU A N 1
ATOM 691 C CA . LEU A 1 96 ? -23.755 3.856 5.858 1.00 94.94 96 LEU A CA 1
ATOM 692 C C . LEU A 1 96 ? -24.413 3.476 4.525 1.00 94.94 96 LEU A C 1
ATOM 694 O O . LEU A 1 96 ? -25.161 4.275 3.967 1.00 94.94 96 LEU A O 1
ATOM 698 N N . GLY A 1 97 ? -24.105 2.295 3.977 1.00 95.25 97 GLY A N 1
ATOM 699 C CA . GLY A 1 97 ? -24.543 1.908 2.631 1.00 95.25 97 GLY A CA 1
ATOM 700 C C . GLY A 1 97 ? -23.946 2.798 1.534 1.00 95.25 97 GLY A C 1
ATOM 701 O O . GLY A 1 97 ? -24.528 2.930 0.461 1.00 95.25 97 GLY A O 1
ATOM 702 N N . GL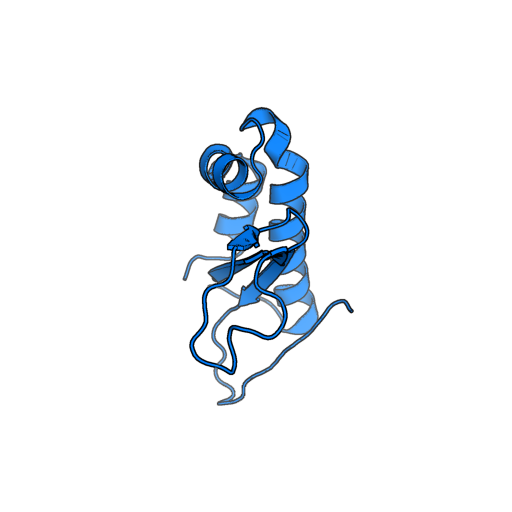N A 1 98 ? -22.806 3.437 1.812 1.00 96.12 98 GLN A N 1
ATOM 703 C CA . GLN A 1 98 ? -22.148 4.388 0.921 1.00 96.12 98 GLN A CA 1
ATOM 704 C C . GLN A 1 98 ? -20.654 4.091 0.818 1.00 96.12 98 GLN A C 1
ATOM 706 O O . GLN A 1 98 ? -19.986 3.783 1.810 1.00 96.12 98 GLN A O 1
ATOM 711 N N . LEU A 1 99 ? -20.117 4.251 -0.390 1.00 96.56 99 LEU A N 1
ATOM 712 C CA . LEU A 1 99 ? -18.680 4.310 -0.614 1.00 96.56 99 LEU A CA 1
ATOM 713 C C . LEU A 1 99 ? -18.193 5.725 -0.281 1.00 96.56 99 LEU A C 1
ATOM 715 O O . LEU A 1 99 ? -18.703 6.704 -0.822 1.00 96.56 99 LEU A O 1
ATOM 719 N N . ARG A 1 100 ? -17.203 5.827 0.605 1.00 97.31 100 ARG A N 1
ATOM 720 C CA . ARG A 1 100 ? -16.544 7.086 0.968 1.00 97.31 100 ARG A CA 1
ATOM 721 C C . ARG A 1 100 ? -15.065 6.959 0.632 1.00 97.31 100 ARG A C 1
ATOM 723 O O . ARG A 1 100 ? -14.462 5.937 0.948 1.00 97.31 100 ARG A O 1
ATOM 730 N N . VAL A 1 101 ? -14.509 7.971 -0.025 1.00 97.12 101 VAL A N 1
ATOM 731 C CA . VAL A 1 101 ? -13.122 7.977 -0.505 1.00 97.12 101 VAL A CA 1
ATOM 732 C C . VAL A 1 101 ? -12.480 9.304 -0.126 1.00 97.12 101 VAL A C 1
ATOM 734 O O . VAL A 1 101 ? -13.085 10.355 -0.322 1.00 97.12 101 VAL A O 1
ATOM 737 N N . GLN A 1 102 ? -11.266 9.237 0.414 1.00 96.94 102 GLN A N 1
ATOM 738 C CA . GLN A 1 102 ? -10.396 10.379 0.680 1.00 96.94 102 GLN A CA 1
ATOM 739 C C . GLN A 1 102 ? -9.063 10.101 -0.020 1.00 96.94 102 GLN A C 1
ATOM 741 O O . GLN A 1 102 ? -8.516 9.012 0.132 1.00 96.94 102 GLN A O 1
ATOM 746 N N . SER A 1 103 ? -8.572 11.072 -0.790 1.00 94.50 103 SER A N 1
ATOM 747 C CA . SER A 1 103 ? -7.244 11.046 -1.417 1.00 94.50 103 SER A CA 1
ATOM 748 C C . SER A 1 103 ? -6.373 12.142 -0.803 1.00 94.50 103 SER A C 1
ATOM 750 O O . SER A 1 103 ? -6.902 13.184 -0.407 1.00 94.50 103 SER A O 1
ATOM 752 N N . GLU A 1 104 ? -5.063 11.919 -0.725 1.00 87.75 104 GLU A N 1
ATOM 753 C CA . GLU A 1 104 ? -4.086 12.925 -0.275 1.00 87.75 104 GLU A CA 1
ATOM 754 C C . GLU A 1 104 ? -3.671 13.900 -1.392 1.00 87.75 104 GLU A C 1
ATOM 756 O O . GLU A 1 104 ? -3.139 14.968 -1.090 1.00 87.75 104 GLU A O 1
ATOM 761 N N . GLY A 1 105 ? -3.971 13.579 -2.659 1.00 72.50 105 GLY A N 1
ATOM 762 C CA . GLY A 1 105 ? -3.643 14.407 -3.828 1.00 72.50 105 GLY A CA 1
ATOM 763 C C . GLY A 1 105 ? -3.015 13.605 -4.949 1.00 72.50 105 GLY A C 1
ATOM 764 O O . GLY A 1 105 ? -1.885 13.117 -4.749 1.00 72.50 105 GLY A O 1
#

pLDDT: mean 95.86, std 3.17, range [72.5, 98.5]

Sequence (105 aa):
MKDVRIWKQELADGVHAARLASLYCCAPEDTAPQAARYAAALDGLEAAFGPHSAAALFSAPGRTEIGGNHTDHQHGRVLAGSVNIDMIAAAGPNSLGQLRVQSEG

InterPro domains:
  IPR014721 Small ribosomal subunit protein uS5 domain 2-type fold, subgroup [G3DSA:3.30.230.10] (29-105)
  IPR019539 Galactokinase, N-terminal domain [PF10509] (47-93)
  IPR020568 Ribosomal protein uS5 domain 2-type superfamily [SSF54211] (36-103)

Radius of gyration: 16.96 Å; chains: 1; bounding box: 41×24×48 Å

Foldseek 3Di:
DAFLVVLLVCLVVLVCLVVQCVLQVHHSVPCNVVSVVQNVQSVVCCVVPNHAGDKDKDKDFDKDWPDDPPCVVVVHDTDMDGDNHMDMHIDGDDDPPDDDDDDPD

Secondary structure (DSSP, 8-state):
-B-HHHHHHHHHTTTTHHHHHHHHTS-GGG-HHHHHHHHHHHHHHHHHH---S-BEEEEEEEEEEEE-TTTGGGT---EEEEEEEEEEEEE---SSSS-------

Organism: NCBI:txid2838577